Protein AF-A0A401U3P3-F1 (afdb_monomer)

InterPro domains:
  IPR019285 Protein of unknown function DUF2336 [PF10098] (1-165)

pLDDT: mean 86.49, std 8.82, range [36.66, 94.81]

Solvent-accessible surface area (backbone atoms only — not comparable to full-atom values): 9105 Å² total; per-residue (Å²): 98,82,72,39,68,44,78,64,37,54,34,77,60,40,33,52,37,55,72,71,41,56,71,70,32,30,37,45,33,49,57,28,85,44,46,38,66,40,74,67,29,47,54,47,49,44,61,56,24,58,84,28,67,68,41,38,51,31,51,67,70,45,88,82,62,54,71,68,56,52,51,51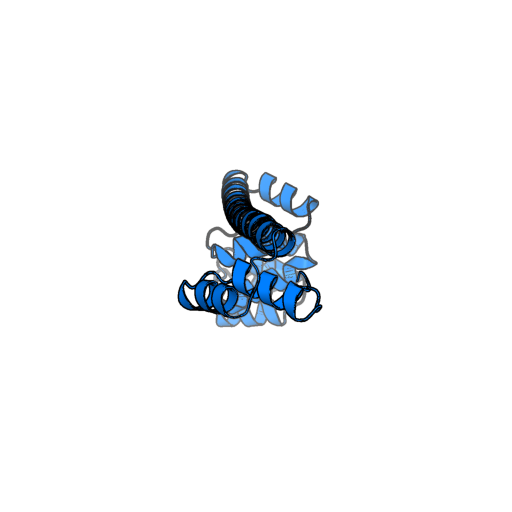,38,60,70,55,42,51,75,70,51,48,54,50,46,34,72,74,35,51,67,65,41,49,52,50,52,52,51,52,49,53,53,50,51,53,51,52,50,53,52,48,51,54,50,52,52,42,52,53,29,48,53,50,48,50,54,34,43,76,70,68,64,65,46,74,68,53,44,49,48,29,53,74,69,67,37,59,56,42,30,53,50,45,48,23,68,76,69,74,45,82,82,79,87,127

Secondary structure (DSSP, 8-state):
-TTTTSS-B-HHHHHHHHHH--HHHHHHHHT-TTB---HHHHHHHHHHHTT-HHHHHHHHT-SS--HHHHHHHHHHS-HHHHHHHHHH-HHHHHHHHHHHHHHHHHHHHHHHHHHHHHHHHHHHHHHHHHTT--SHHHHHHHHHTT-HHHHHHHHHHHHT------

Radius of gyration: 26.34 Å; Cα contacts (8 Å, |Δi|>4): 155; chains: 1; bounding box: 50×32×72 Å

Mean predicted aligned error: 11.23 Å

Sequence (166 aa):
LAISRRKLLNEDVTDVLVERGDHDVVVSTAANLGARFSEFGYSTLVSRSKTDDELALAVWSRPEIPREHLLALFAAASEAVRRQFEAADRKKAGLIQGMLKQASDQIQAKTRELSSDFASADAHVRLLNQSGGLNEHRLREFASAGRFDETAIALSLMCAVPLGAV

Nearest PDB structures (foldseek):
  8f19-assembly1_A  TM=2.771E-01  e=7.094E+00  Saccharomyces cerevisiae S288C

Foldseek 3Di:
DVVLQDLAAEAVRLLCQLVPNDPVSVLSNLLRLRYDHDPNSLVSLLVVCLVPLSSLLSNLLHPPDDPVSNLSSCVSDDPVSLVVSCVNPVPSSVVSVVVVVVVVVVVVVVVVVVVVLLVVLLVVLVVCVVVVNQDPVVLVVCVVVVVVSNNVNSCCVVVVPDDDDD

Structure (mmCIF, N/CA/C/O backbone):
data_AF-A0A401U3P3-F1
#
_entry.id   AF-A0A401U3P3-F1
#
loop_
_atom_site.group_PDB
_atom_site.id
_atom_site.type_symbol
_atom_site.label_atom_id
_atom_site.label_alt_id
_atom_site.label_comp_id
_atom_site.label_asym_id
_atom_site.label_entity_id
_atom_site.label_seq_id
_atom_site.pdbx_PDB_ins_code
_atom_site.Cartn_x
_atom_site.Cartn_y
_atom_site.Cartn_z
_atom_site.occupancy
_atom_site.B_iso_or_equiv
_atom_site.auth_seq_id
_atom_site.auth_comp_id
_atom_site.auth_asym_id
_atom_site.auth_atom_id
_atom_site.pdbx_PDB_model_num
ATOM 1 N N . LEU A 1 1 ? 15.099 -9.945 -23.053 1.00 71.81 1 LEU A N 1
ATOM 2 C CA . LEU A 1 1 ? 15.350 -8.482 -23.178 1.00 71.81 1 LEU A CA 1
ATOM 3 C C . LEU A 1 1 ? 14.881 -7.821 -24.489 1.00 71.81 1 LEU A C 1
ATOM 5 O O . LEU A 1 1 ? 14.448 -6.679 -24.440 1.00 71.81 1 LEU A O 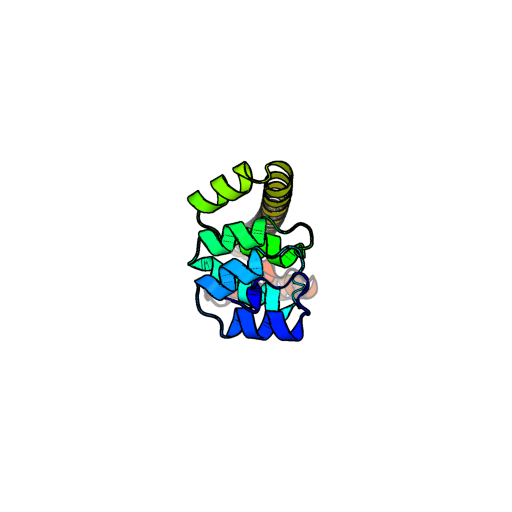1
ATOM 9 N N . ALA A 1 2 ? 14.947 -8.451 -25.673 1.00 78.12 2 ALA A N 1
ATOM 10 C CA . ALA A 1 2 ? 14.594 -7.756 -26.930 1.00 78.12 2 ALA A CA 1
ATOM 11 C C . ALA A 1 2 ? 13.124 -7.279 -27.006 1.00 78.12 2 ALA A C 1
ATOM 13 O O . ALA A 1 2 ? 12.838 -6.236 -27.588 1.00 78.12 2 ALA A O 1
ATOM 14 N N . ILE A 1 3 ? 12.196 -8.025 -26.398 1.00 74.88 3 ILE A N 1
ATOM 15 C CA . ILE A 1 3 ? 10.766 -7.684 -26.379 1.00 74.88 3 ILE A CA 1
ATOM 16 C C . ILE A 1 3 ? 10.478 -6.582 -25.346 1.00 74.88 3 ILE A C 1
ATOM 18 O O . ILE A 1 3 ? 9.798 -5.621 -25.685 1.00 74.88 3 ILE A O 1
ATOM 22 N N . SER A 1 4 ? 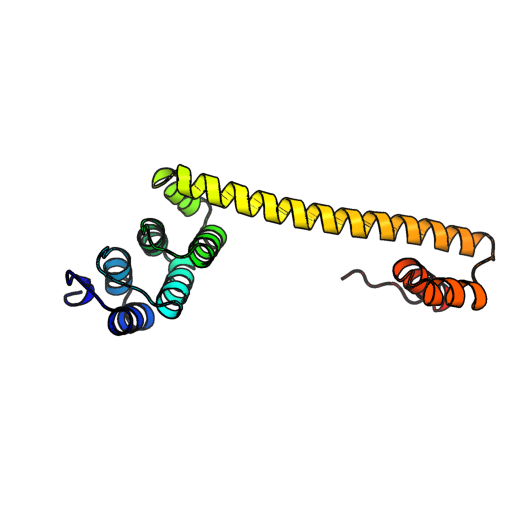11.065 -6.648 -24.143 1.00 73.81 4 SER A N 1
ATOM 23 C CA . SER A 1 4 ? 10.850 -5.667 -23.061 1.00 73.81 4 SER A CA 1
ATOM 24 C C . SER A 1 4 ? 11.293 -4.241 -23.414 1.00 73.81 4 SER A C 1
ATOM 26 O O . SER A 1 4 ? 10.804 -3.280 -22.830 1.00 73.81 4 SER A O 1
ATOM 28 N N . ARG A 1 5 ? 12.185 -4.086 -24.402 1.00 80.19 5 ARG A N 1
ATOM 29 C CA . ARG A 1 5 ? 12.708 -2.792 -24.878 1.00 80.19 5 ARG A CA 1
ATOM 30 C C . ARG A 1 5 ? 11.952 -2.200 -26.073 1.00 80.19 5 ARG A C 1
ATOM 32 O O . ARG A 1 5 ? 12.377 -1.184 -26.621 1.00 80.19 5 ARG A O 1
ATOM 39 N N . ARG A 1 6 ? 10.858 -2.822 -26.527 1.00 87.25 6 ARG A N 1
ATOM 40 C CA . ARG A 1 6 ? 10.038 -2.262 -27.615 1.00 87.25 6 ARG A CA 1
ATOM 41 C C . ARG A 1 6 ? 9.388 -0.951 -27.177 1.00 87.25 6 ARG A C 1
ATOM 43 O O . ARG A 1 6 ? 8.982 -0.813 -26.033 1.00 87.25 6 ARG A O 1
ATOM 50 N N . LYS A 1 7 ? 9.238 -0.004 -28.109 1.00 81.31 7 LYS A N 1
ATOM 51 C CA . LYS A 1 7 ? 8.709 1.346 -27.829 1.00 81.31 7 LYS A CA 1
ATOM 52 C C . LYS A 1 7 ? 7.301 1.346 -27.220 1.00 81.31 7 LYS A C 1
ATOM 54 O O . LYS A 1 7 ? 6.971 2.264 -26.484 1.00 81.31 7 LYS A O 1
ATOM 59 N N . LEU A 1 8 ? 6.477 0.361 -27.567 1.00 86.19 8 LEU A N 1
ATOM 60 C CA . LEU A 1 8 ? 5.125 0.184 -27.049 1.00 86.19 8 LEU A CA 1
ATOM 61 C C . LEU A 1 8 ? 4.921 -1.294 -26.730 1.00 86.19 8 LEU A C 1
ATOM 63 O O . LEU A 1 8 ? 5.250 -2.150 -27.559 1.00 86.19 8 LEU A O 1
ATOM 67 N N . LEU A 1 9 ? 4.380 -1.574 -25.549 1.00 87.38 9 LEU A N 1
ATOM 68 C CA . LEU A 1 9 ? 3.960 -2.910 -25.136 1.00 87.38 9 LEU A CA 1
ATOM 69 C C . LEU A 1 9 ? 2.520 -2.826 -24.634 1.00 87.38 9 LEU A C 1
ATOM 71 O O . LEU A 1 9 ? 2.195 -1.954 -23.829 1.00 87.38 9 LEU A O 1
ATOM 75 N N . ASN A 1 10 ? 1.662 -3.698 -25.155 1.00 91.00 10 ASN A N 1
ATOM 76 C CA . ASN A 1 10 ? 0.291 -3.856 -24.689 1.00 91.00 10 ASN A CA 1
ATOM 77 C C . ASN A 1 10 ? 0.242 -4.751 -23.447 1.00 91.00 10 ASN A C 1
ATOM 79 O O . ASN A 1 10 ? 1.164 -5.527 -23.194 1.00 91.00 10 ASN A O 1
ATOM 83 N N . GLU A 1 11 ? -0.881 -4.662 -22.744 1.00 91.50 11 GLU A N 1
ATOM 84 C CA . GLU A 1 11 ? -1.121 -5.321 -21.460 1.00 91.50 11 GLU A CA 1
ATOM 85 C C . GLU A 1 11 ? -0.927 -6.842 -21.537 1.00 91.50 11 GLU A C 1
ATOM 87 O O . GLU A 1 11 ? -0.200 -7.405 -20.725 1.00 91.50 11 GLU A O 1
ATOM 92 N N . ASP A 1 12 ? -1.427 -7.500 -22.589 1.00 89.38 12 ASP A N 1
ATOM 93 C CA . ASP A 1 12 ? -1.263 -8.954 -22.756 1.00 89.38 12 ASP A CA 1
ATOM 94 C C . ASP A 1 12 ? 0.213 -9.384 -22.788 1.00 89.38 12 ASP A C 1
ATOM 96 O O . ASP A 1 12 ? 0.593 -10.432 -22.266 1.00 89.38 12 ASP A O 1
ATOM 100 N N . VAL A 1 13 ? 1.069 -8.577 -23.424 1.00 89.88 13 VAL A N 1
ATOM 101 C CA . VAL A 1 13 ? 2.496 -8.886 -23.547 1.00 89.88 13 VAL A CA 1
ATOM 102 C C . VAL A 1 13 ? 3.221 -8.537 -22.258 1.00 89.88 13 VAL A C 1
ATOM 104 O O . VAL A 1 13 ? 4.081 -9.302 -21.825 1.00 89.88 13 VAL A O 1
ATOM 107 N N . THR A 1 14 ? 2.898 -7.409 -21.629 1.00 91.81 14 THR A N 1
ATOM 108 C CA . THR A 1 14 ? 3.527 -7.042 -20.359 1.00 91.81 14 THR A CA 1
ATOM 109 C C . THR A 1 14 ? 3.178 -8.013 -19.251 1.00 91.81 14 THR A C 1
ATOM 111 O O . THR A 1 14 ? 4.070 -8.343 -18.482 1.00 91.81 14 THR A O 1
ATOM 114 N N . ASP A 1 15 ? 1.943 -8.512 -19.199 1.00 92.06 15 ASP A N 1
ATOM 115 C CA . ASP A 1 15 ? 1.478 -9.431 -18.160 1.00 92.06 15 ASP A CA 1
ATOM 116 C C . ASP A 1 15 ? 2.278 -10.732 -18.193 1.00 92.06 15 ASP A C 1
ATOM 118 O O . ASP A 1 15 ? 2.806 -11.175 -17.174 1.00 92.06 15 ASP A O 1
ATOM 122 N N . VAL A 1 16 ? 2.498 -11.280 -19.390 1.00 92.31 16 VAL A N 1
ATOM 123 C CA . VAL A 1 16 ? 3.355 -12.459 -19.569 1.00 92.31 16 VAL A CA 1
ATOM 124 C C . VAL A 1 16 ? 4.811 -12.154 -19.200 1.00 92.31 16 VAL A C 1
ATOM 126 O O . VAL A 1 16 ? 5.476 -12.987 -18.578 1.00 92.31 16 VAL A O 1
ATOM 129 N N . LEU A 1 17 ? 5.325 -10.971 -19.558 1.00 91.56 17 LEU A N 1
ATOM 130 C CA . LEU A 1 17 ? 6.698 -10.574 -19.225 1.00 91.56 17 LEU A CA 1
ATOM 131 C C . LEU A 1 17 ? 6.900 -10.383 -17.716 1.00 91.56 17 LEU A C 1
ATOM 133 O O . LEU A 1 17 ? 7.958 -10.749 -17.212 1.00 91.56 17 LEU A O 1
ATOM 137 N N . VAL A 1 18 ? 5.921 -9.848 -16.985 1.00 93.19 18 VAL A N 1
ATOM 138 C CA . VAL A 1 18 ? 6.037 -9.651 -15.530 1.00 93.19 18 VAL A CA 1
ATOM 139 C C . VAL A 1 18 ? 5.726 -10.909 -14.737 1.00 93.19 18 VAL A C 1
ATOM 141 O O . VAL A 1 18 ? 6.293 -11.084 -13.663 1.00 93.19 18 VAL A O 1
ATOM 144 N N . GLU A 1 19 ? 4.883 -11.801 -15.256 1.00 92.81 19 GLU A N 1
ATOM 145 C CA . GLU A 1 19 ? 4.576 -13.083 -14.619 1.00 92.81 19 GLU A CA 1
ATOM 146 C C . GLU A 1 19 ? 5.739 -14.071 -14.783 1.00 92.81 19 GLU A C 1
ATOM 148 O O . GLU A 1 19 ? 6.186 -14.683 -13.813 1.00 92.81 19 GLU A O 1
ATOM 153 N N . ARG A 1 20 ? 6.256 -14.219 -16.009 1.00 90.56 20 ARG A N 1
ATOM 154 C CA . ARG A 1 20 ? 7.189 -15.302 -16.371 1.00 90.56 20 ARG A CA 1
ATOM 155 C C . ARG A 1 20 ? 8.602 -14.836 -16.681 1.00 90.56 20 ARG A C 1
ATOM 157 O O . ARG A 1 20 ? 9.490 -15.672 -16.833 1.00 90.56 20 ARG A O 1
ATOM 164 N N . GLY A 1 21 ? 8.815 -13.529 -16.813 1.00 89.56 21 GLY A N 1
ATOM 165 C CA . GLY A 1 21 ? 10.137 -12.974 -17.063 1.00 89.56 21 GLY A CA 1
ATOM 166 C C . GLY A 1 21 ? 11.096 -13.240 -15.909 1.00 89.56 21 GLY A C 1
ATOM 167 O O . GLY A 1 21 ? 10.698 -13.309 -14.736 1.00 89.56 21 GLY A O 1
ATOM 168 N N . ASP A 1 22 ? 12.369 -13.369 -16.273 1.00 91.81 22 ASP A N 1
ATOM 169 C CA . ASP A 1 22 ? 13.481 -13.250 -15.339 1.00 91.81 22 ASP A CA 1
ATOM 170 C C . ASP A 1 22 ? 13.584 -11.814 -14.795 1.00 91.81 22 ASP A C 1
ATOM 172 O O . ASP A 1 22 ? 12.901 -10.898 -15.261 1.00 91.81 22 ASP A O 1
ATOM 176 N N . HIS A 1 23 ? 14.418 -11.628 -13.775 1.00 91.81 23 HIS A N 1
ATOM 177 C CA . HIS A 1 23 ? 14.585 -10.341 -13.101 1.00 91.81 23 HIS A CA 1
ATOM 178 C C . HIS A 1 23 ? 14.885 -9.194 -14.089 1.00 91.81 23 HIS A C 1
ATOM 180 O O . HIS A 1 23 ? 14.144 -8.211 -14.125 1.00 91.81 23 HIS A O 1
ATOM 186 N N . ASP A 1 24 ? 15.873 -9.363 -14.975 1.00 91.81 24 ASP A N 1
ATOM 187 C CA . ASP A 1 24 ? 16.271 -8.345 -15.957 1.00 91.81 24 ASP A CA 1
ATOM 188 C C . ASP A 1 24 ? 15.134 -7.970 -16.918 1.00 91.81 24 ASP A C 1
ATOM 190 O O . ASP A 1 24 ? 14.964 -6.804 -17.293 1.00 91.81 24 ASP A O 1
ATOM 194 N N . VAL A 1 25 ? 14.340 -8.952 -17.355 1.00 93.31 25 VAL A N 1
ATOM 195 C CA . VAL A 1 25 ? 13.174 -8.720 -18.211 1.00 93.31 25 VAL A CA 1
ATOM 196 C C . VAL A 1 25 ? 12.102 -7.945 -17.462 1.00 93.31 25 VAL A C 1
ATOM 198 O O . VAL A 1 25 ? 11.532 -7.016 -18.037 1.00 93.31 25 VAL A O 1
ATOM 201 N N . VAL A 1 26 ? 11.831 -8.289 -16.206 1.00 93.81 26 VAL A N 1
ATOM 202 C CA . VAL A 1 26 ? 10.781 -7.649 -15.404 1.00 93.81 26 VAL A CA 1
ATOM 203 C C . VAL A 1 26 ? 11.154 -6.198 -15.112 1.00 93.81 26 VAL A C 1
ATOM 205 O O . VAL A 1 26 ? 10.362 -5.305 -15.414 1.00 93.81 26 VAL A O 1
ATOM 208 N N . VAL A 1 27 ? 12.381 -5.943 -14.647 1.00 94.00 27 VAL A N 1
ATOM 209 C CA . VAL A 1 27 ? 12.903 -4.586 -14.413 1.00 94.00 27 VAL A CA 1
ATOM 210 C C . VAL A 1 27 ? 12.902 -3.776 -15.710 1.00 94.00 27 VAL A C 1
ATOM 212 O O . VAL A 1 27 ? 12.373 -2.664 -15.753 1.00 94.00 27 VAL A O 1
ATOM 215 N N . SER A 1 28 ? 13.400 -4.350 -16.813 1.00 93.00 28 SER A N 1
ATOM 216 C CA . SER A 1 28 ? 13.392 -3.682 -18.120 1.00 93.00 28 SER A CA 1
ATOM 217 C C . SER A 1 28 ? 11.981 -3.368 -18.618 1.00 93.00 28 SER A C 1
ATOM 219 O O . SER A 1 28 ? 11.812 -2.377 -19.328 1.00 93.00 28 SER A O 1
ATOM 221 N N . THR A 1 29 ? 10.992 -4.210 -18.313 1.00 92.81 29 THR A N 1
ATOM 222 C CA . THR A 1 29 ? 9.594 -3.993 -18.713 1.00 92.81 29 THR A CA 1
ATOM 223 C C . THR A 1 29 ? 8.959 -2.915 -17.836 1.00 92.81 29 THR A C 1
ATOM 225 O O . THR A 1 29 ? 8.319 -2.008 -18.363 1.00 92.81 29 THR A O 1
ATOM 228 N N . ALA A 1 30 ? 9.197 -2.941 -16.521 1.00 92.56 30 ALA A N 1
ATOM 229 C CA . ALA A 1 30 ? 8.715 -1.928 -15.581 1.00 92.56 30 ALA A CA 1
ATOM 230 C C . ALA A 1 30 ? 9.281 -0.530 -15.885 1.00 92.56 30 ALA A C 1
ATOM 232 O O . ALA A 1 30 ? 8.536 0.451 -15.868 1.00 92.56 30 ALA A O 1
ATOM 233 N N . ALA A 1 31 ? 10.564 -0.440 -16.245 1.00 91.62 31 ALA A N 1
ATOM 234 C CA . ALA A 1 31 ? 11.226 0.811 -16.621 1.00 91.62 31 ALA A CA 1
ATOM 235 C C . ALA A 1 31 ? 10.806 1.347 -18.007 1.00 91.62 31 ALA A C 1
ATOM 237 O O . ALA A 1 31 ? 11.122 2.483 -18.365 1.00 91.62 31 ALA A O 1
ATOM 238 N N . ASN A 1 32 ? 10.098 0.551 -18.814 1.00 91.62 32 ASN A N 1
ATOM 239 C CA . ASN A 1 32 ? 9.663 0.966 -20.141 1.00 91.62 32 ASN A CA 1
ATOM 240 C C . ASN A 1 32 ? 8.410 1.850 -20.058 1.00 91.62 32 ASN A C 1
ATOM 242 O O . ASN A 1 32 ? 7.297 1.351 -19.910 1.00 91.62 32 ASN A O 1
ATOM 246 N N . LEU A 1 33 ? 8.571 3.164 -20.221 1.00 87.38 33 LEU A N 1
ATOM 247 C CA . LEU A 1 33 ? 7.468 4.139 -20.177 1.00 87.38 33 LEU A CA 1
ATOM 248 C C . LEU A 1 33 ? 6.361 3.892 -21.220 1.00 87.38 33 LEU A C 1
ATOM 250 O O . LEU A 1 33 ? 5.241 4.357 -21.046 1.00 87.38 33 LEU A O 1
ATOM 254 N N . GLY A 1 34 ? 6.657 3.174 -22.308 1.00 87.69 34 GLY A N 1
ATOM 255 C CA . GLY A 1 34 ? 5.675 2.804 -23.330 1.00 87.69 34 GLY A CA 1
ATOM 256 C C . GLY A 1 34 ? 4.957 1.478 -23.068 1.00 87.69 34 GLY A C 1
ATOM 257 O O . GLY A 1 34 ? 4.085 1.096 -23.852 1.00 87.69 34 GLY A O 1
ATOM 258 N N . ALA A 1 35 ? 5.322 0.760 -22.004 1.00 92.25 35 ALA A N 1
ATOM 259 C CA . ALA A 1 35 ? 4.620 -0.438 -21.568 1.00 92.25 35 ALA A CA 1
ATOM 260 C C . ALA A 1 35 ? 3.322 -0.064 -20.854 1.00 92.25 35 ALA A C 1
ATOM 262 O O . ALA A 1 35 ? 3.320 0.842 -20.028 1.00 92.25 35 ALA A O 1
ATOM 263 N N . ARG A 1 36 ? 2.223 -0.746 -21.162 1.00 92.00 36 ARG A N 1
ATOM 264 C CA . ARG A 1 36 ? 0.961 -0.632 -20.425 1.00 92.00 36 ARG A CA 1
ATOM 265 C C . ARG A 1 36 ? 0.749 -1.901 -19.640 1.00 92.00 36 ARG A C 1
ATOM 267 O O . ARG A 1 36 ? 0.893 -2.955 -20.232 1.00 92.00 36 ARG A O 1
ATOM 274 N N . PHE A 1 37 ? 0.396 -1.786 -18.369 1.00 93.12 37 PHE A N 1
ATOM 275 C CA . PHE A 1 37 ? 0.123 -2.935 -17.516 1.00 93.12 37 PHE A CA 1
ATOM 276 C C . PHE A 1 37 ? -1.361 -3.010 -17.218 1.00 93.12 37 PHE A C 1
ATOM 278 O O . PHE A 1 37 ? -1.992 -1.979 -16.971 1.00 93.12 37 PHE A O 1
ATOM 285 N N . SER A 1 38 ? -1.888 -4.229 -17.210 1.00 93.69 38 SER A N 1
ATOM 286 C CA . SER A 1 38 ? -3.210 -4.468 -16.660 1.00 93.69 38 SER A CA 1
ATOM 287 C C . SER A 1 38 ? -3.170 -4.354 -15.134 1.00 93.69 38 SER A C 1
ATOM 289 O O . SER A 1 38 ? -2.111 -4.256 -14.502 1.00 93.69 38 SER A O 1
ATOM 291 N N . GLU A 1 39 ? -4.345 -4.446 -14.524 1.00 92.62 39 GLU A N 1
ATOM 292 C CA . GLU A 1 39 ? -4.485 -4.570 -13.075 1.00 92.62 39 GLU A CA 1
ATOM 293 C C . GLU A 1 39 ? -3.714 -5.781 -12.515 1.00 92.62 39 GLU A C 1
ATOM 295 O O . GLU A 1 39 ? -3.024 -5.690 -11.495 1.00 92.62 39 GLU A O 1
ATOM 300 N N . PHE A 1 40 ? -3.749 -6.907 -13.233 1.00 93.19 40 PHE A N 1
ATOM 301 C CA . PHE A 1 40 ? -2.972 -8.096 -12.892 1.00 93.19 40 PHE A CA 1
ATOM 302 C C . PHE A 1 40 ? -1.463 -7.842 -13.017 1.00 93.19 40 PHE A C 1
ATOM 304 O O . PHE A 1 40 ? -0.691 -8.236 -12.135 1.00 93.19 40 PHE A O 1
ATOM 311 N N . GLY A 1 41 ? -1.041 -7.141 -14.072 1.00 94.00 41 GLY A N 1
ATOM 312 C CA . GLY A 1 41 ? 0.351 -6.761 -14.287 1.00 94.00 41 GLY A CA 1
ATOM 313 C C . GLY A 1 41 ? 0.906 -5.901 -13.149 1.00 94.00 41 GLY A C 1
ATOM 314 O O . GLY A 1 41 ? 1.977 -6.203 -12.618 1.00 94.00 41 GLY A O 1
ATOM 315 N N . TYR A 1 42 ? 0.163 -4.880 -12.705 1.00 94.81 42 TYR A N 1
ATOM 316 C CA . TYR A 1 42 ? 0.567 -4.053 -11.563 1.00 94.81 42 TYR A CA 1
ATOM 317 C C . TYR A 1 42 ? 0.598 -4.830 -10.248 1.00 94.81 42 TYR A C 1
ATOM 319 O O . TYR A 1 42 ? 1.580 -4.725 -9.512 1.00 94.81 42 TYR A O 1
ATOM 327 N N . SER A 1 43 ? -0.416 -5.652 -9.969 1.00 93.75 43 SER A N 1
ATOM 328 C CA . SER A 1 43 ? -0.438 -6.491 -8.764 1.00 93.75 43 SER A CA 1
ATOM 329 C C . SER A 1 43 ? 0.779 -7.425 -8.702 1.00 93.75 43 SER A C 1
ATOM 331 O O . SER A 1 43 ? 1.461 -7.529 -7.676 1.00 93.75 43 SER A O 1
ATOM 333 N N . THR A 1 44 ? 1.124 -8.034 -9.840 1.00 94.19 44 THR A N 1
ATOM 334 C CA . THR A 1 44 ? 2.294 -8.909 -9.977 1.00 94.19 44 THR A CA 1
ATOM 335 C C . THR A 1 44 ? 3.597 -8.141 -9.764 1.00 94.19 44 THR A C 1
ATOM 337 O O . THR A 1 44 ? 4.457 -8.595 -9.005 1.00 94.19 44 THR A O 1
ATOM 340 N N . LEU A 1 45 ? 3.735 -6.958 -10.372 1.00 94.38 45 LEU A N 1
ATOM 341 C CA . LEU A 1 45 ? 4.892 -6.081 -10.183 1.00 94.38 45 LEU A CA 1
ATOM 342 C C . LEU A 1 45 ? 5.083 -5.713 -8.710 1.00 94.38 45 LEU A C 1
ATOM 344 O O . LEU A 1 45 ? 6.160 -5.944 -8.169 1.00 94.38 45 LEU A O 1
ATOM 348 N N . VAL A 1 46 ? 4.032 -5.231 -8.040 1.00 93.69 46 VAL A N 1
ATOM 349 C CA . VAL A 1 46 ? 4.076 -4.880 -6.611 1.00 93.69 46 VAL A CA 1
ATOM 350 C C . VAL A 1 46 ? 4.461 -6.087 -5.760 1.00 93.69 46 VAL A C 1
ATOM 352 O O . VAL A 1 46 ? 5.252 -5.957 -4.827 1.00 93.69 46 VAL A O 1
ATOM 355 N N . SER A 1 47 ? 3.935 -7.274 -6.075 1.00 93.06 47 SER A N 1
ATOM 356 C CA . SER A 1 47 ? 4.284 -8.495 -5.350 1.00 93.06 47 SER A CA 1
ATOM 357 C C . SER A 1 47 ? 5.759 -8.870 -5.510 1.00 93.06 47 SER A C 1
ATOM 359 O O . SER A 1 47 ? 6.390 -9.250 -4.524 1.00 93.06 47 SER A O 1
ATOM 361 N N . ARG A 1 48 ? 6.324 -8.751 -6.719 1.00 92.50 48 ARG A N 1
ATOM 362 C CA . ARG A 1 48 ? 7.744 -9.050 -6.979 1.00 92.50 48 ARG A CA 1
ATOM 363 C C . ARG A 1 48 ? 8.675 -7.985 -6.389 1.00 92.50 48 ARG A C 1
ATOM 365 O O . ARG A 1 48 ? 9.717 -8.338 -5.850 1.00 92.50 48 ARG A O 1
ATOM 372 N N . SER A 1 49 ? 8.264 -6.716 -6.383 1.00 93.56 49 SER A N 1
ATOM 373 C CA . SER A 1 49 ? 9.012 -5.603 -5.777 1.00 93.56 49 SER A CA 1
ATOM 374 C C . SER A 1 49 ? 9.241 -5.740 -4.269 1.00 93.56 49 SER A C 1
ATOM 376 O O . SER A 1 49 ? 10.091 -5.047 -3.722 1.00 93.56 49 SER A O 1
ATOM 378 N N . LYS A 1 50 ? 8.513 -6.620 -3.565 1.00 89.69 50 LYS A N 1
ATOM 379 C CA . LYS A 1 50 ? 8.667 -6.808 -2.109 1.00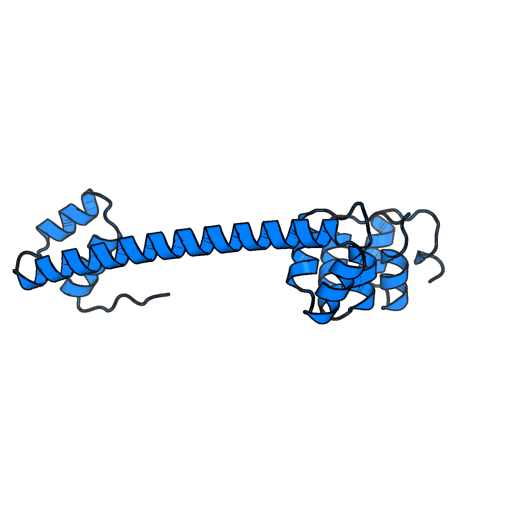 89.69 50 LYS A CA 1
ATOM 380 C C . LYS A 1 50 ? 10.071 -7.247 -1.693 1.00 89.69 50 LYS A C 1
ATOM 382 O O . LYS A 1 50 ? 10.483 -6.974 -0.572 1.00 89.69 50 LYS A O 1
ATOM 387 N N . THR A 1 51 ? 10.768 -7.963 -2.568 1.00 87.56 51 THR A N 1
ATOM 388 C CA . THR A 1 51 ? 12.121 -8.486 -2.327 1.00 87.56 51 THR A CA 1
ATOM 389 C C . THR A 1 51 ? 13.140 -7.922 -3.313 1.00 87.56 51 THR A C 1
ATOM 391 O O . THR A 1 51 ? 14.241 -8.453 -3.416 1.00 87.56 51 THR A O 1
ATOM 394 N N . ASP A 1 52 ? 12.755 -6.904 -4.083 1.00 91.38 52 ASP A N 1
ATOM 395 C CA . ASP A 1 52 ? 13.506 -6.405 -5.230 1.00 91.38 52 ASP A CA 1
ATOM 396 C C . ASP A 1 52 ? 13.421 -4.877 -5.285 1.00 91.38 52 ASP A C 1
ATOM 398 O O . ASP A 1 52 ? 12.472 -4.291 -5.819 1.00 91.38 52 ASP A O 1
ATOM 402 N N . ASP A 1 53 ? 14.428 -4.244 -4.686 1.00 91.12 53 ASP A N 1
ATOM 403 C CA . ASP A 1 53 ? 14.524 -2.794 -4.538 1.00 91.12 53 ASP A CA 1
ATOM 404 C C . ASP A 1 53 ? 14.638 -2.086 -5.900 1.00 91.12 53 ASP A C 1
ATOM 406 O O . ASP A 1 53 ? 14.051 -1.020 -6.102 1.00 91.12 53 ASP A O 1
ATOM 410 N N . GLU A 1 54 ? 15.347 -2.686 -6.863 1.00 91.50 54 GLU A N 1
ATOM 411 C CA . GLU A 1 54 ? 15.508 -2.123 -8.208 1.00 91.50 54 GLU A CA 1
ATOM 412 C C . GLU A 1 54 ? 14.174 -2.116 -8.955 1.00 91.50 54 GLU A C 1
ATOM 414 O O . GLU A 1 54 ? 13.759 -1.091 -9.511 1.00 91.50 54 GLU A O 1
ATOM 419 N N . LEU A 1 55 ? 13.448 -3.234 -8.899 1.00 93.62 55 LEU A N 1
ATOM 420 C CA . LEU A 1 55 ? 12.116 -3.315 -9.476 1.00 93.62 55 LEU A CA 1
ATOM 421 C C . LEU A 1 55 ? 11.154 -2.336 -8.797 1.00 93.62 55 LEU A C 1
ATOM 423 O O . LEU A 1 55 ? 10.371 -1.670 -9.474 1.00 93.62 55 LEU A O 1
ATOM 427 N N . ALA A 1 56 ? 11.216 -2.218 -7.470 1.00 93.62 56 ALA A N 1
ATOM 428 C CA . ALA A 1 56 ? 10.385 -1.288 -6.714 1.00 93.62 56 ALA A CA 1
ATOM 429 C C . ALA A 1 56 ? 10.578 0.164 -7.186 1.00 93.62 56 ALA A C 1
ATOM 431 O O . ALA A 1 56 ? 9.599 0.885 -7.392 1.00 93.62 56 ALA A O 1
ATOM 432 N N . LEU A 1 57 ? 11.823 0.585 -7.432 1.00 91.69 57 LEU A N 1
ATOM 433 C CA . LEU A 1 57 ? 12.137 1.916 -7.962 1.00 91.69 57 LEU A CA 1
ATOM 434 C C . LEU A 1 57 ? 11.643 2.122 -9.394 1.00 91.69 57 LEU A C 1
ATOM 436 O O . LEU A 1 57 ? 11.111 3.193 -9.716 1.00 91.69 57 LEU A O 1
ATOM 440 N N . ALA A 1 58 ? 11.789 1.107 -10.247 1.00 92.38 58 ALA A N 1
ATOM 441 C CA . ALA A 1 58 ? 11.306 1.159 -11.623 1.00 92.38 58 ALA A CA 1
ATOM 442 C C . ALA A 1 58 ? 9.781 1.343 -11.670 1.00 92.38 58 ALA A C 1
ATOM 444 O O . ALA A 1 58 ? 9.280 2.188 -12.413 1.00 92.38 58 ALA A O 1
ATOM 445 N N . VAL A 1 59 ? 9.046 0.611 -10.826 1.00 93.06 59 VAL A N 1
ATOM 446 C CA . VAL A 1 59 ? 7.583 0.709 -10.712 1.00 93.06 59 VAL A CA 1
ATOM 447 C C . VAL A 1 59 ? 7.161 2.052 -10.101 1.00 93.06 59 VAL A C 1
ATOM 449 O O . VAL A 1 59 ? 6.257 2.706 -10.621 1.00 93.06 59 VAL A O 1
ATOM 452 N N . TRP A 1 60 ? 7.842 2.517 -9.047 1.00 92.00 60 TRP A N 1
ATOM 453 C CA . TRP A 1 60 ? 7.557 3.797 -8.381 1.00 92.00 60 TRP A CA 1
ATOM 454 C C . TRP A 1 60 ? 7.665 5.010 -9.314 1.00 92.00 60 TRP A C 1
ATOM 456 O O . TRP A 1 60 ? 6.870 5.957 -9.235 1.00 92.00 60 TRP A O 1
ATOM 466 N N . SER A 1 61 ? 8.640 4.969 -10.222 1.00 89.69 61 SER A N 1
ATOM 467 C CA . SER A 1 61 ? 8.937 6.051 -11.164 1.00 89.69 61 SER A CA 1
ATOM 468 C C . SER A 1 61 ? 7.859 6.234 -12.237 1.00 89.69 61 SER A C 1
ATOM 470 O O . SER A 1 61 ? 7.864 7.240 -12.947 1.00 89.69 61 SER A O 1
ATOM 472 N N . ARG A 1 62 ? 6.902 5.305 -12.351 1.00 90.00 62 ARG A N 1
ATOM 473 C CA . ARG A 1 62 ? 5.832 5.387 -13.347 1.00 90.00 62 ARG A CA 1
ATOM 474 C C . ARG A 1 62 ? 4.789 6.453 -12.977 1.00 90.00 62 ARG A C 1
ATOM 476 O O . ARG A 1 62 ? 4.349 6.509 -11.822 1.00 90.00 62 ARG A O 1
ATOM 483 N N . PRO A 1 63 ? 4.384 7.328 -13.915 1.00 82.94 63 PRO A N 1
ATOM 484 C CA . PRO A 1 63 ? 3.384 8.357 -13.640 1.00 82.94 63 PRO A CA 1
ATOM 485 C C . PRO A 1 63 ? 1.946 7.818 -13.634 1.00 82.94 63 PRO A C 1
ATOM 487 O O . PRO A 1 63 ? 1.123 8.326 -12.881 1.00 82.94 63 PRO A O 1
ATOM 490 N N . GLU A 1 64 ? 1.646 6.787 -14.424 1.00 85.44 64 GLU A N 1
ATOM 491 C CA . GLU A 1 64 ? 0.293 6.231 -14.591 1.00 85.44 64 GLU A CA 1
ATOM 492 C C . GLU A 1 64 ? -0.059 5.063 -13.654 1.00 85.44 64 GLU A C 1
ATOM 494 O O . GLU A 1 64 ? -1.106 4.444 -13.817 1.00 85.44 64 GLU A O 1
ATOM 499 N N . ILE A 1 65 ? 0.784 4.763 -12.661 1.00 89.00 65 ILE A N 1
ATOM 500 C CA . ILE A 1 65 ? 0.492 3.717 -11.674 1.00 89.00 65 ILE A CA 1
ATOM 501 C C . ILE A 1 65 ? -0.775 4.054 -10.862 1.00 89.00 65 ILE A C 1
ATOM 503 O O . ILE A 1 65 ? -0.858 5.142 -10.277 1.00 89.00 65 ILE A O 1
ATOM 507 N N . PRO A 1 66 ? -1.756 3.134 -10.773 1.00 90.25 66 PRO A N 1
ATOM 508 C CA . PRO A 1 66 ? -2.945 3.346 -9.958 1.00 90.25 66 PRO A CA 1
ATOM 509 C C . PRO A 1 66 ? -2.609 3.556 -8.478 1.00 90.25 66 PRO A C 1
ATOM 511 O O . PRO A 1 66 ? -1.663 2.984 -7.930 1.00 90.25 66 PRO A O 1
ATOM 514 N N . ARG A 1 67 ? -3.421 4.383 -7.807 1.00 87.50 67 ARG A N 1
ATOM 515 C CA . ARG A 1 67 ? -3.192 4.798 -6.414 1.00 87.50 67 ARG A CA 1
ATOM 516 C C . ARG A 1 67 ? -3.064 3.611 -5.458 1.00 87.50 67 ARG A C 1
ATOM 518 O O . ARG A 1 67 ? -2.236 3.662 -4.556 1.00 87.50 67 ARG A O 1
ATOM 525 N N . GLU A 1 68 ? -3.879 2.577 -5.627 1.00 88.94 68 GLU A N 1
ATOM 526 C CA . GLU A 1 68 ? -3.875 1.406 -4.743 1.00 88.94 68 GLU A CA 1
ATOM 527 C C . GLU A 1 68 ? -2.557 0.625 -4.808 1.00 88.94 68 GLU A C 1
ATOM 529 O O . GLU A 1 68 ? -1.969 0.339 -3.766 1.00 88.94 68 GLU A O 1
ATOM 534 N N . HIS A 1 69 ? -2.025 0.401 -6.013 1.00 91.50 69 HIS A N 1
ATOM 535 C CA . HIS A 1 69 ? -0.729 -0.253 -6.221 1.00 91.50 69 HIS A CA 1
ATOM 536 C C . HIS A 1 69 ? 0.420 0.589 -5.698 1.00 91.50 69 HIS A C 1
ATOM 538 O O . HIS A 1 69 ? 1.358 0.062 -5.108 1.00 91.50 69 HIS A O 1
ATOM 544 N N . LEU A 1 70 ? 0.328 1.909 -5.852 1.00 90.38 70 LEU A N 1
ATOM 545 C CA . LEU A 1 70 ? 1.321 2.831 -5.321 1.00 90.38 70 LEU A CA 1
ATOM 546 C C . LEU A 1 70 ? 1.368 2.796 -3.781 1.00 90.38 70 LEU A C 1
ATOM 548 O O . LEU A 1 70 ? 2.451 2.769 -3.193 1.00 90.38 70 LEU A O 1
ATOM 552 N N . LEU A 1 71 ? 0.202 2.755 -3.124 1.00 89.56 71 LEU A N 1
ATOM 553 C CA . LEU A 1 71 ? 0.100 2.592 -1.671 1.00 89.56 71 LEU A CA 1
ATOM 554 C C . LEU A 1 71 ? 0.633 1.228 -1.223 1.00 89.56 71 LEU A C 1
ATOM 556 O O . LEU A 1 71 ? 1.400 1.166 -0.263 1.00 89.56 71 LEU A O 1
ATOM 560 N N . ALA A 1 72 ? 0.264 0.152 -1.921 1.00 90.06 72 ALA A N 1
ATOM 561 C CA . ALA A 1 72 ? 0.724 -1.200 -1.617 1.00 90.06 72 ALA A CA 1
ATOM 562 C C . ALA A 1 72 ? 2.248 -1.338 -1.771 1.00 90.06 72 ALA A C 1
ATOM 564 O O . ALA A 1 72 ? 2.905 -1.902 -0.895 1.00 90.06 72 ALA A O 1
ATOM 565 N N . LEU A 1 73 ? 2.820 -0.760 -2.832 1.00 91.81 73 LEU A N 1
ATOM 566 C CA . LEU A 1 73 ? 4.261 -0.715 -3.065 1.00 91.81 73 LEU A CA 1
ATOM 567 C C . LEU A 1 73 ? 4.983 0.041 -1.945 1.00 91.81 73 LEU A C 1
ATOM 569 O O . LEU A 1 73 ? 5.944 -0.467 -1.375 1.00 91.81 73 LEU A O 1
ATOM 573 N N . PHE A 1 74 ? 4.498 1.233 -1.583 1.00 89.69 74 PHE A N 1
ATOM 574 C CA . PHE A 1 74 ? 5.090 2.028 -0.505 1.00 89.69 74 PHE A CA 1
ATOM 575 C C . PHE A 1 74 ? 4.988 1.323 0.856 1.00 89.69 74 PHE A C 1
ATOM 577 O O . PHE A 1 74 ? 5.942 1.324 1.638 1.00 89.69 74 PHE A O 1
ATOM 584 N N . ALA A 1 75 ? 3.845 0.696 1.143 1.00 86.75 75 ALA A N 1
ATOM 585 C CA . ALA A 1 75 ? 3.621 -0.045 2.379 1.00 86.75 75 ALA A CA 1
ATOM 586 C C . ALA A 1 75 ? 4.548 -1.263 2.493 1.00 86.75 75 ALA A C 1
ATOM 588 O O . ALA A 1 75 ? 5.081 -1.508 3.573 1.00 86.75 75 ALA A O 1
ATOM 589 N N . ALA A 1 76 ? 4.787 -1.981 1.393 1.00 86.38 76 ALA A N 1
ATOM 590 C CA . ALA A 1 76 ? 5.660 -3.151 1.377 1.00 86.38 76 ALA A CA 1
ATOM 591 C C . ALA A 1 76 ? 7.162 -2.815 1.316 1.00 86.38 76 ALA A C 1
ATOM 593 O O . ALA A 1 76 ? 7.982 -3.655 1.679 1.00 86.38 76 ALA A O 1
ATOM 594 N N . ALA A 1 77 ? 7.525 -1.610 0.873 1.00 88.25 77 ALA A N 1
ATOM 595 C CA . ALA A 1 77 ? 8.914 -1.187 0.746 1.00 88.25 77 ALA A CA 1
ATOM 596 C C . ALA A 1 77 ? 9.638 -1.092 2.101 1.00 88.25 77 ALA A C 1
ATOM 598 O O . ALA A 1 77 ? 9.081 -0.620 3.100 1.00 88.25 77 ALA A O 1
ATOM 599 N N . SER A 1 78 ? 10.917 -1.479 2.098 1.00 87.62 78 SER A N 1
ATOM 600 C CA . SER A 1 78 ? 11.831 -1.279 3.225 1.00 87.62 78 SER A CA 1
ATOM 601 C 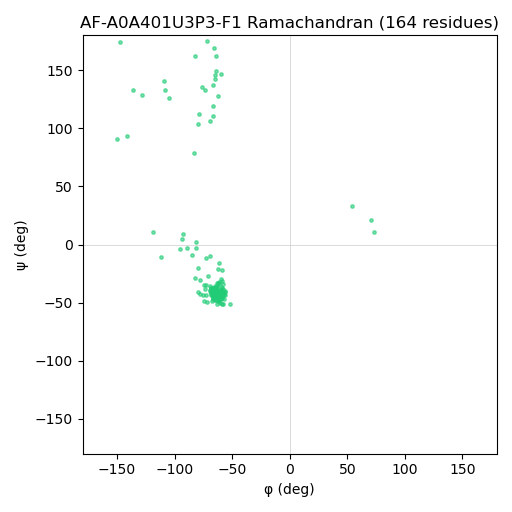C . SER A 1 78 ? 12.061 0.213 3.494 1.00 87.62 78 SER A C 1
ATOM 603 O O . SER A 1 78 ? 11.826 1.066 2.635 1.00 87.62 78 SER A O 1
ATOM 605 N N . GLU A 1 79 ? 12.557 0.563 4.683 1.00 87.44 79 GLU A N 1
ATOM 606 C CA . GLU A 1 79 ? 12.853 1.967 5.006 1.00 87.44 79 GLU A CA 1
ATOM 607 C C . GLU A 1 79 ? 13.887 2.576 4.041 1.00 87.44 79 GLU A C 1
ATOM 609 O O . GLU A 1 79 ? 13.751 3.730 3.635 1.00 87.44 79 GLU A O 1
ATOM 614 N N . ALA A 1 80 ? 14.881 1.789 3.617 1.00 88.25 80 ALA A N 1
ATOM 615 C CA . ALA A 1 80 ? 15.881 2.218 2.645 1.00 88.25 80 ALA A CA 1
ATOM 616 C C . ALA A 1 80 ? 15.242 2.572 1.291 1.00 88.25 80 ALA A C 1
ATOM 618 O O . ALA A 1 80 ? 15.496 3.652 0.755 1.00 88.25 80 ALA A O 1
ATOM 619 N N . VAL A 1 81 ? 14.349 1.715 0.787 1.00 88.88 81 VAL A N 1
ATOM 620 C CA . VAL A 1 81 ? 13.625 1.948 -0.472 1.00 88.88 81 VAL A CA 1
ATOM 621 C C . VAL A 1 81 ? 12.659 3.124 -0.350 1.00 88.88 81 VAL A C 1
ATOM 623 O O . VAL A 1 81 ? 12.582 3.948 -1.255 1.00 88.88 81 VAL A O 1
ATOM 626 N N . ARG A 1 82 ? 11.974 3.291 0.789 1.00 89.81 82 ARG A N 1
ATOM 627 C CA . ARG A 1 82 ? 11.110 4.464 1.022 1.00 89.81 82 ARG A CA 1
ATOM 628 C C . ARG A 1 82 ? 11.889 5.778 0.954 1.00 89.81 82 ARG A C 1
ATOM 630 O O . ARG A 1 82 ? 11.405 6.734 0.354 1.00 89.81 82 ARG A O 1
ATOM 637 N N . ARG A 1 83 ? 13.117 5.823 1.484 1.00 89.69 83 ARG A N 1
ATOM 638 C CA . ARG A 1 83 ? 13.996 6.999 1.337 1.00 89.69 83 ARG A CA 1
ATOM 639 C C . ARG A 1 83 ? 14.377 7.248 -0.122 1.00 89.69 83 ARG A C 1
ATOM 641 O O . ARG A 1 83 ? 14.457 8.399 -0.543 1.00 89.69 83 ARG A O 1
ATOM 648 N N . GLN A 1 84 ? 14.584 6.193 -0.908 1.00 89.31 84 GLN A N 1
ATOM 649 C CA . GLN A 1 84 ? 14.840 6.326 -2.343 1.00 89.31 84 GLN A CA 1
ATOM 650 C C . GLN A 1 84 ? 13.594 6.800 -3.109 1.00 89.31 84 GLN A C 1
ATOM 652 O O . GLN A 1 84 ? 13.711 7.664 -3.974 1.00 89.31 84 GLN A O 1
ATOM 657 N N . PHE A 1 85 ? 12.398 6.322 -2.753 1.00 91.12 85 PHE A N 1
ATOM 658 C CA . PHE A 1 85 ? 11.126 6.816 -3.292 1.00 91.12 85 PHE A CA 1
ATOM 659 C C . PHE A 1 85 ? 10.938 8.311 -3.030 1.00 91.12 85 PHE A C 1
ATOM 661 O O . PHE A 1 85 ? 10.577 9.060 -3.939 1.00 91.12 85 PHE A O 1
ATOM 668 N N . GLU A 1 86 ? 11.229 8.756 -1.807 1.00 88.69 86 GLU A N 1
ATOM 669 C CA . GLU A 1 86 ? 11.201 10.169 -1.419 1.00 88.69 86 GLU A CA 1
ATOM 670 C C . GLU A 1 86 ? 12.228 11.014 -2.176 1.00 88.69 86 GLU A C 1
ATOM 672 O O . GLU A 1 86 ? 11.927 12.146 -2.557 1.00 88.69 86 GLU A O 1
ATOM 677 N N . ALA A 1 87 ? 13.429 10.475 -2.402 1.00 88.25 87 ALA A N 1
ATOM 678 C CA . ALA A 1 87 ? 14.466 11.145 -3.178 1.00 88.25 87 ALA A CA 1
ATOM 679 C C . ALA A 1 87 ? 14.089 11.262 -4.665 1.00 88.25 87 ALA A C 1
ATOM 681 O O . ALA A 1 87 ? 14.365 12.291 -5.279 1.00 88.25 87 ALA A O 1
ATOM 682 N N . ALA A 1 88 ? 13.439 10.238 -5.227 1.00 86.38 88 ALA A N 1
ATOM 683 C CA . ALA A 1 88 ? 12.994 10.216 -6.618 1.00 86.38 88 ALA A CA 1
ATOM 684 C C . ALA A 1 88 ? 11.795 11.146 -6.867 1.00 86.38 88 ALA A C 1
ATOM 686 O O . ALA A 1 88 ? 11.772 11.872 -7.858 1.00 86.38 88 ALA A O 1
ATOM 687 N N . ASP A 1 89 ? 10.805 11.150 -5.967 1.00 85.62 89 ASP A N 1
ATOM 688 C CA . ASP A 1 89 ? 9.638 12.029 -6.061 1.00 85.62 89 ASP A CA 1
ATOM 689 C C . ASP A 1 89 ? 9.089 12.390 -4.673 1.00 85.62 89 ASP A C 1
ATOM 691 O O . ASP A 1 89 ? 8.195 11.744 -4.112 1.00 85.62 89 ASP A O 1
ATOM 695 N N . ARG A 1 90 ? 9.605 13.500 -4.135 1.00 84.75 90 ARG A N 1
ATOM 696 C CA . ARG A 1 90 ? 9.230 14.006 -2.809 1.00 84.75 90 ARG A CA 1
ATOM 697 C C . ARG A 1 90 ? 7.749 14.364 -2.701 1.00 84.75 90 ARG A C 1
ATOM 699 O O . ARG A 1 90 ? 7.169 14.236 -1.623 1.00 84.75 90 ARG A O 1
ATOM 706 N N . LYS A 1 91 ? 7.127 14.826 -3.793 1.00 84.56 91 LYS A N 1
ATOM 707 C CA . LYS A 1 91 ? 5.706 15.207 -3.793 1.00 84.56 91 LYS A CA 1
ATOM 708 C C . LYS A 1 91 ? 4.832 13.962 -3.708 1.00 84.56 91 LYS A C 1
ATOM 710 O O . LYS A 1 91 ? 3.961 13.895 -2.842 1.00 84.56 91 LYS A O 1
ATOM 715 N N . LYS A 1 92 ? 5.096 12.968 -4.560 1.00 85.25 92 LYS A N 1
ATOM 716 C CA . LYS A 1 92 ? 4.381 11.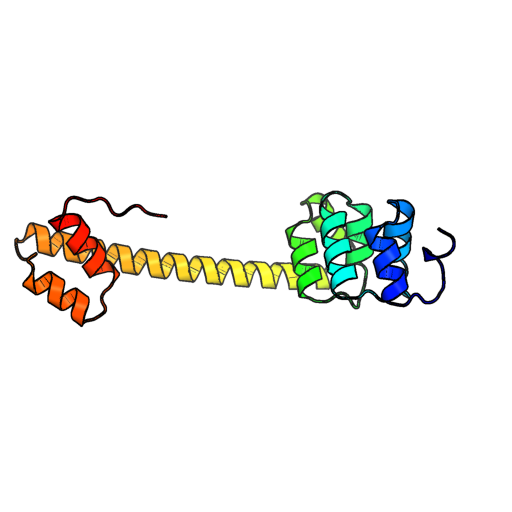685 -4.572 1.00 85.25 92 LYS A CA 1
ATOM 717 C C . LYS A 1 92 ? 4.535 10.949 -3.238 1.00 85.25 92 LYS A C 1
ATOM 719 O O . LYS A 1 92 ? 3.533 10.526 -2.665 1.00 85.25 92 LYS A O 1
ATOM 724 N N . ALA A 1 93 ? 5.750 10.879 -2.691 1.00 82.56 93 ALA A N 1
ATOM 725 C CA . ALA A 1 93 ? 5.992 10.243 -1.396 1.00 82.56 93 ALA A CA 1
ATOM 726 C C . ALA A 1 93 ? 5.276 10.964 -0.239 1.00 82.56 93 ALA A C 1
ATOM 728 O O . ALA A 1 93 ? 4.633 10.316 0.588 1.00 82.56 93 ALA A O 1
ATOM 729 N N . GLY A 1 94 ? 5.314 12.302 -0.210 1.00 81.50 94 GLY A N 1
ATOM 730 C CA . GLY A 1 94 ? 4.623 13.094 0.811 1.00 81.50 94 GLY A CA 1
ATOM 731 C C . GLY A 1 94 ? 3.102 12.913 0.794 1.00 81.50 94 GLY A C 1
ATOM 732 O O . GLY A 1 94 ? 2.486 12.788 1.853 1.00 81.50 94 GLY A O 1
ATOM 733 N N . LEU A 1 95 ? 2.494 12.832 -0.396 1.00 83.12 95 LEU A N 1
ATOM 734 C CA . LEU A 1 95 ? 1.061 12.553 -0.541 1.00 83.12 95 LEU A CA 1
ATOM 735 C C . LEU A 1 95 ? 0.689 11.186 0.045 1.00 83.12 95 LEU A C 1
ATOM 737 O O . LEU A 1 95 ? -0.284 11.085 0.790 1.00 83.12 95 LEU A O 1
ATOM 741 N N . ILE A 1 96 ? 1.479 10.148 -0.240 1.00 85.12 96 ILE A N 1
ATOM 742 C CA . ILE A 1 96 ? 1.234 8.802 0.291 1.00 85.12 96 ILE A CA 1
ATOM 743 C C . ILE A 1 96 ? 1.389 8.758 1.804 1.00 85.12 96 ILE A C 1
ATOM 745 O O . ILE A 1 96 ? 0.514 8.224 2.485 1.00 85.12 96 ILE A O 1
ATOM 749 N N . GLN A 1 97 ? 2.469 9.328 2.341 1.00 81.50 97 GLN A N 1
ATOM 750 C CA . GLN A 1 97 ? 2.671 9.357 3.786 1.00 81.50 97 GLN A CA 1
ATOM 751 C C . GLN A 1 97 ? 1.532 10.086 4.499 1.00 81.50 97 GLN A C 1
ATOM 753 O O . GLN A 1 97 ? 1.044 9.602 5.519 1.00 81.50 97 GLN A O 1
ATOM 758 N N . GLY A 1 98 ? 1.063 11.207 3.941 1.00 81.06 98 GLY A N 1
ATOM 759 C CA . GLY A 1 98 ? -0.098 11.925 4.460 1.00 81.06 98 GLY A CA 1
ATOM 760 C C . GLY A 1 98 ? -1.356 11.055 4.488 1.00 81.06 98 GLY A C 1
ATOM 761 O O . GLY A 1 98 ? -2.033 10.991 5.512 1.00 81.06 98 GLY A O 1
ATOM 762 N N . MET A 1 99 ? -1.633 10.329 3.403 1.00 81.06 99 MET A N 1
ATOM 763 C CA . MET A 1 99 ? -2.785 9.424 3.319 1.00 81.06 99 MET A CA 1
ATOM 764 C C . MET A 1 99 ? -2.689 8.252 4.302 1.00 81.06 99 MET A C 1
ATOM 766 O O . MET A 1 99 ? -3.675 7.930 4.963 1.00 81.06 99 MET A O 1
ATOM 770 N N . LEU A 1 100 ? -1.517 7.621 4.422 1.00 80.06 100 LEU A N 1
ATOM 771 C CA . LEU A 1 100 ? -1.315 6.497 5.339 1.00 80.06 100 LEU A CA 1
ATOM 772 C C . LEU A 1 100 ? -1.436 6.947 6.797 1.00 80.06 100 LEU A C 1
ATOM 774 O O . LEU A 1 100 ? -2.065 6.265 7.604 1.00 80.06 100 LEU A O 1
ATOM 778 N N . LYS A 1 101 ? -0.892 8.126 7.118 1.00 80.25 101 LYS A N 1
ATOM 779 C CA . LYS A 1 101 ? -1.033 8.740 8.437 1.00 80.25 101 LYS A CA 1
ATOM 780 C C . LYS A 1 101 ? -2.499 9.024 8.761 1.00 80.25 101 LYS A C 1
ATOM 782 O O . LYS A 1 101 ? -2.963 8.601 9.809 1.00 80.25 101 LYS A O 1
ATOM 787 N N . GLN A 1 102 ? -3.250 9.637 7.845 1.00 78.31 102 GLN A N 1
ATOM 788 C CA . GLN A 1 102 ? -4.684 9.884 8.039 1.00 78.31 102 GLN A CA 1
ATOM 789 C C . GLN A 1 102 ? -5.483 8.593 8.252 1.00 78.31 102 GLN A C 1
ATOM 791 O O . GLN A 1 102 ? -6.349 8.551 9.123 1.00 78.31 102 GLN A O 1
ATOM 796 N N . ALA A 1 103 ? -5.196 7.539 7.485 1.00 76.25 103 ALA A N 1
ATOM 797 C CA . ALA A 1 103 ? -5.849 6.245 7.661 1.00 76.25 103 ALA A CA 1
ATOM 798 C C . ALA A 1 103 ? -5.517 5.624 9.030 1.00 76.25 103 ALA A C 1
ATOM 800 O O . ALA A 1 103 ? -6.415 5.162 9.731 1.00 76.25 103 ALA A O 1
ATOM 801 N N . SER A 1 104 ? -4.245 5.669 9.441 1.00 76.06 104 SER A N 1
ATOM 802 C CA . SER A 1 104 ? -3.807 5.203 10.761 1.00 76.06 104 SER A CA 1
ATOM 803 C C . SER A 1 104 ? -4.460 5.999 11.892 1.00 76.06 104 SER A C 1
ATOM 805 O O . SER A 1 104 ? -4.942 5.406 12.854 1.00 76.06 104 SER A O 1
ATOM 807 N N . ASP A 1 105 ? -4.518 7.326 11.773 1.00 75.00 105 ASP A N 1
ATOM 808 C CA . ASP A 1 105 ? -5.125 8.208 12.770 1.00 75.00 105 ASP A CA 1
ATOM 809 C C . ASP A 1 105 ? -6.630 7.921 12.915 1.00 75.00 105 ASP A C 1
ATOM 811 O O . ASP A 1 105 ? -7.135 7.852 14.033 1.00 75.00 105 ASP A O 1
ATOM 815 N N . GLN A 1 106 ? -7.345 7.667 11.810 1.00 71.56 106 GLN A N 1
ATOM 816 C CA . GLN A 1 106 ? -8.761 7.275 11.848 1.00 71.56 106 GLN A CA 1
ATOM 817 C C . GLN A 1 106 ? -8.983 5.914 12.515 1.00 71.56 106 GLN A C 1
ATOM 819 O O . GLN A 1 106 ? -9.937 5.758 13.277 1.00 71.56 106 GLN A O 1
ATOM 824 N N . ILE A 1 107 ? -8.121 4.929 12.244 1.00 76.31 107 ILE A N 1
ATOM 825 C CA . ILE A 1 107 ? -8.200 3.612 12.890 1.00 76.31 107 ILE A CA 1
ATOM 826 C C . ILE A 1 107 ? -7.944 3.760 14.391 1.00 76.31 107 ILE A C 1
ATOM 828 O O . ILE A 1 107 ? -8.740 3.281 15.192 1.00 76.31 107 ILE A O 1
ATOM 832 N N . GLN A 1 108 ? -6.890 4.482 14.780 1.00 69.12 108 GLN A N 1
ATOM 833 C CA . GLN A 1 108 ? -6.570 4.712 16.189 1.00 69.12 108 GLN A CA 1
ATOM 834 C C . GLN A 1 108 ? -7.669 5.485 16.921 1.00 69.12 108 GLN A C 1
ATOM 836 O O . GLN A 1 108 ? -7.968 5.153 18.065 1.00 69.12 108 GLN A O 1
ATOM 841 N N . ALA A 1 109 ? -8.277 6.491 16.285 1.00 67.75 109 ALA A N 1
ATOM 842 C CA . ALA A 1 109 ? -9.403 7.225 16.855 1.00 67.75 109 ALA A CA 1
ATOM 843 C C . ALA A 1 109 ? -10.590 6.290 17.122 1.00 67.75 109 ALA A C 1
ATOM 845 O O . ALA A 1 109 ? -11.050 6.220 18.257 1.00 67.75 109 ALA A O 1
ATOM 846 N N . LYS A 1 110 ? -10.992 5.480 16.134 1.00 68.69 110 LYS A N 1
ATOM 847 C CA . LYS A 1 110 ? -12.072 4.495 16.301 1.00 68.69 110 LYS A CA 1
ATOM 848 C C . LYS A 1 110 ? -11.767 3.460 17.381 1.00 68.69 110 LYS A C 1
ATOM 850 O O . LYS A 1 110 ? -12.638 3.132 18.175 1.00 68.69 110 LYS A O 1
ATOM 855 N N . THR A 1 111 ? -10.538 2.948 17.444 1.00 69.69 111 THR A N 1
ATOM 856 C CA . THR A 1 111 ? -10.133 2.000 18.495 1.00 69.69 111 THR A CA 1
ATOM 857 C C . THR A 1 111 ? -10.169 2.644 19.880 1.00 69.69 111 THR A C 1
ATOM 859 O O . THR A 1 111 ? -10.584 2.000 20.839 1.00 69.69 111 THR A O 1
ATOM 862 N N . ARG A 1 112 ? -9.756 3.911 20.005 1.00 66.50 112 ARG A N 1
ATOM 863 C CA . ARG A 1 112 ? -9.828 4.650 21.273 1.00 66.50 112 ARG A CA 1
ATOM 864 C C . ARG A 1 112 ? -11.265 4.922 21.697 1.00 66.50 112 ARG A C 1
ATOM 866 O O . ARG A 1 112 ? -11.552 4.723 22.868 1.00 66.50 112 ARG A O 1
ATOM 873 N N . GLU A 1 113 ? -12.132 5.324 20.771 1.00 66.19 113 GLU A N 1
ATOM 874 C CA . GLU A 1 113 ? -13.568 5.525 21.019 1.00 66.19 113 GLU A CA 1
ATOM 875 C C . GLU A 1 113 ? -14.224 4.225 21.506 1.00 66.19 113 GLU A C 1
ATOM 877 O O . GLU A 1 113 ? -14.797 4.193 22.592 1.00 66.19 113 GLU A O 1
ATOM 882 N N . LEU A 1 114 ? -14.014 3.115 20.788 1.00 73.88 114 LEU A N 1
ATOM 883 C CA . LEU A 1 114 ? -14.492 1.791 21.205 1.00 73.88 114 LEU A CA 1
ATOM 884 C C . LEU A 1 114 ? -13.946 1.388 22.585 1.00 73.88 114 LEU A C 1
ATOM 886 O O . LEU A 1 114 ? -14.675 0.856 23.416 1.00 73.88 114 LEU A O 1
ATOM 890 N N . SER A 1 115 ? -12.668 1.665 22.862 1.00 76.69 115 SER A N 1
ATOM 891 C CA . SER A 1 115 ? -12.059 1.357 24.158 1.00 76.69 115 SER A CA 1
ATOM 892 C C . SER A 1 115 ? -12.595 2.229 25.298 1.00 76.69 115 SER A C 1
ATOM 894 O O . SER A 1 115 ? -12.682 1.734 26.422 1.00 76.69 115 SER A O 1
ATOM 896 N N . SER A 1 116 ? -12.906 3.507 25.061 1.00 79.31 116 SER A N 1
ATOM 897 C CA . SER A 1 116 ? -13.453 4.398 26.091 1.00 79.31 116 SER A CA 1
ATOM 898 C C . SER A 1 116 ? -14.909 4.085 26.403 1.00 79.31 116 SER A C 1
ATOM 900 O O . SER A 1 116 ? -15.294 4.109 27.575 1.00 79.31 116 SER A O 1
ATOM 902 N N . ASP A 1 117 ? -15.692 3.751 25.379 1.00 83.06 117 ASP A N 1
ATOM 903 C CA . ASP A 1 117 ? -17.090 3.356 25.533 1.00 83.06 117 ASP A CA 1
ATOM 904 C C . ASP A 1 117 ? -17.171 2.027 26.290 1.00 83.06 117 ASP A C 1
ATOM 906 O O . ASP A 1 117 ? -17.845 1.948 27.320 1.00 83.06 117 ASP A O 1
ATOM 910 N N . PHE A 1 118 ? -16.353 1.040 25.902 1.00 83.50 118 PHE A N 1
ATOM 911 C CA . PHE A 1 118 ? -16.231 -0.227 26.622 1.00 83.50 118 PHE A CA 1
ATOM 912 C C . PHE A 1 118 ? -15.774 -0.040 28.079 1.00 83.50 118 PHE A C 1
ATOM 914 O O . PHE A 1 118 ? -16.342 -0.639 28.990 1.00 83.50 118 PHE A O 1
ATOM 921 N N . ALA A 1 119 ? -14.772 0.810 28.342 1.00 85.62 119 ALA A N 1
ATOM 922 C CA . ALA A 1 119 ? -14.300 1.069 29.707 1.00 85.62 119 ALA A CA 1
ATOM 923 C C . ALA A 1 119 ? -15.372 1.743 30.581 1.00 85.62 119 ALA A C 1
ATOM 925 O O . ALA A 1 119 ? -15.505 1.429 31.767 1.00 85.62 119 ALA A O 1
ATOM 926 N N . SER A 1 120 ? -16.157 2.650 29.996 1.00 88.31 120 SER A N 1
ATOM 927 C CA . SER A 1 120 ? -17.270 3.315 30.680 1.00 88.31 120 SER A CA 1
ATOM 928 C C . SER A 1 120 ? -18.407 2.333 30.978 1.00 88.31 120 SER A C 1
ATOM 930 O O . SER A 1 120 ? -18.951 2.334 32.086 1.00 88.31 120 SER A O 1
ATOM 932 N N . ALA A 1 121 ? -18.718 1.451 30.024 1.00 88.88 121 ALA A N 1
ATOM 933 C CA . ALA A 1 121 ? -19.665 0.354 30.187 1.00 88.88 121 ALA A CA 1
ATOM 934 C C . ALA A 1 121 ? -19.218 -0.629 31.287 1.00 88.88 121 ALA A C 1
ATOM 936 O O . ALA A 1 121 ? -20.016 -0.966 32.165 1.00 88.88 121 ALA A O 1
ATOM 937 N N . ASP A 1 122 ? -17.940 -1.027 31.314 1.00 87.69 122 ASP A N 1
ATOM 938 C CA . ASP A 1 122 ? -17.380 -1.923 32.341 1.00 87.69 122 ASP A CA 1
ATOM 939 C C . ASP A 1 122 ? -17.470 -1.313 33.738 1.00 87.69 122 ASP A C 1
ATOM 941 O O . ASP A 1 122 ? -17.994 -1.948 34.657 1.00 87.69 122 ASP A O 1
ATOM 945 N N . ALA A 1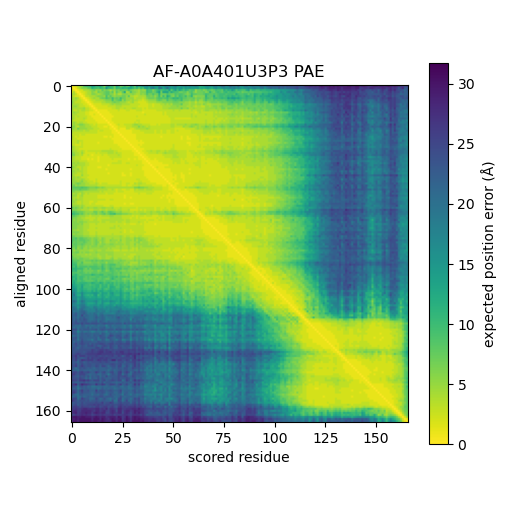 123 ? -17.064 -0.050 33.892 1.00 90.31 123 ALA A N 1
ATOM 946 C CA . ALA A 1 123 ? -17.180 0.658 35.161 1.00 90.31 123 ALA A CA 1
ATOM 947 C C . ALA A 1 123 ? -18.640 0.741 35.641 1.00 90.31 123 ALA A C 1
ATOM 949 O O . ALA A 1 123 ? -18.926 0.479 36.813 1.00 90.31 123 ALA A O 1
ATOM 950 N N . HIS A 1 124 ? -19.572 1.057 34.737 1.00 92.31 124 HIS A N 1
ATOM 951 C CA . HIS A 1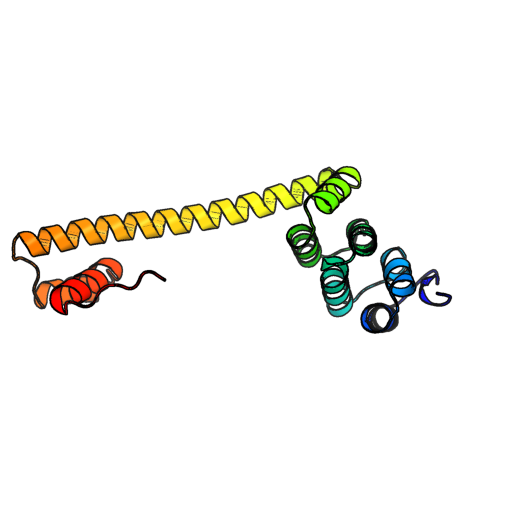 124 ? -20.995 1.158 35.052 1.00 92.31 124 HIS A CA 1
ATOM 952 C C . HIS A 1 124 ? -21.587 -0.180 35.512 1.00 92.31 124 HIS A C 1
ATOM 954 O O . HIS A 1 124 ? -22.211 -0.251 36.575 1.00 92.31 124 HIS A O 1
ATOM 960 N N . VAL A 1 125 ? -21.372 -1.252 34.744 1.00 91.56 125 VAL A N 1
ATOM 961 C CA . VAL A 1 125 ? -21.934 -2.573 35.052 1.00 91.56 125 VAL A CA 1
ATOM 962 C C . VAL A 1 125 ? -21.300 -3.162 36.312 1.00 91.56 125 VAL A C 1
ATOM 964 O O . VAL A 1 125 ? -22.008 -3.747 37.133 1.00 91.56 125 VAL A O 1
ATOM 967 N N . ARG A 1 126 ? -19.996 -2.961 36.544 1.00 90.69 126 ARG A N 1
ATOM 968 C CA . ARG A 1 126 ? -19.343 -3.401 37.788 1.00 90.69 126 ARG A CA 1
ATOM 969 C C . ARG A 1 126 ? -19.868 -2.668 39.013 1.00 90.69 126 ARG A C 1
ATOM 971 O O . ARG A 1 126 ? -20.093 -3.311 40.035 1.00 90.69 126 ARG A O 1
ATOM 978 N N . LEU A 1 127 ? -20.101 -1.359 38.922 1.00 92.19 127 LEU A N 1
ATOM 979 C CA . LEU A 1 127 ? -20.695 -0.585 40.014 1.00 92.19 127 LEU A CA 1
ATOM 980 C C . LEU A 1 127 ? -22.133 -1.048 40.309 1.00 92.19 127 LEU A C 1
ATOM 982 O O . LEU A 1 127 ? -22.527 -1.199 41.470 1.00 92.19 127 LEU A O 1
ATOM 986 N N . LEU A 1 128 ? -22.903 -1.357 39.262 1.00 91.50 128 LEU A N 1
ATOM 987 C CA . LEU A 1 128 ? -24.236 -1.946 39.394 1.00 91.50 128 LEU A CA 1
ATOM 988 C C . LEU A 1 128 ? -24.191 -3.343 40.041 1.00 91.50 128 LEU A C 1
ATOM 990 O O . LEU A 1 128 ? -25.037 -3.666 40.871 1.00 91.50 128 LEU A O 1
ATOM 994 N N . ASN A 1 129 ? -23.187 -4.158 39.714 1.00 90.56 129 ASN A N 1
ATOM 995 C CA . ASN A 1 129 ? -22.983 -5.467 40.333 1.00 90.56 129 ASN A CA 1
ATOM 996 C C . ASN A 1 129 ? -22.601 -5.356 41.819 1.00 90.56 129 ASN A C 1
ATOM 998 O O . ASN A 1 129 ? -23.169 -6.046 42.659 1.00 90.56 129 ASN A O 1
ATOM 1002 N N . GLN A 1 130 ? -21.686 -4.443 42.165 1.00 89.94 130 GLN A N 1
ATOM 1003 C CA . GLN A 1 130 ? -21.245 -4.213 43.550 1.00 89.94 130 GLN A CA 1
ATOM 1004 C C . GLN A 1 130 ? -22.376 -3.722 44.461 1.00 89.94 130 GLN A C 1
ATOM 1006 O O . GLN A 1 130 ? -22.409 -4.057 45.641 1.00 89.94 130 GLN A O 1
ATOM 1011 N N . SER A 1 131 ? -23.316 -2.952 43.914 1.00 90.56 131 SER A N 1
ATOM 1012 C CA . SER A 1 131 ? -24.519 -2.500 44.624 1.00 90.56 131 SER A CA 1
ATOM 1013 C C . SER A 1 131 ? -25.641 -3.550 44.667 1.00 90.56 131 SER A C 1
ATOM 1015 O O . SER A 1 131 ? -26.708 -3.275 45.212 1.00 90.56 131 SER A O 1
ATOM 1017 N N . GLY A 1 132 ? -25.421 -4.750 44.112 1.00 88.50 132 GLY A N 1
ATOM 1018 C CA . GLY A 1 132 ? -26.405 -5.837 44.060 1.00 88.50 132 GLY A CA 1
ATOM 1019 C C . GLY A 1 132 ? -27.543 -5.615 43.058 1.00 88.50 132 GLY A C 1
ATOM 1020 O O . GLY A 1 132 ? -28.531 -6.345 43.072 1.00 88.50 132 GLY A O 1
ATOM 1021 N N . GLY A 1 133 ? -27.432 -4.604 42.192 1.00 89.00 133 GLY A N 1
ATOM 1022 C CA . GLY A 1 133 ? -28.457 -4.243 41.213 1.00 89.00 133 GLY A CA 1
ATOM 1023 C C . GLY A 1 133 ? -28.392 -5.034 39.906 1.00 89.00 133 GLY A C 1
ATOM 1024 O O . GLY A 1 133 ? -29.302 -4.908 39.087 1.00 89.00 133 GLY A O 1
ATOM 1025 N N . LEU A 1 134 ? -27.341 -5.830 39.684 1.00 91.19 134 LEU A N 1
ATOM 1026 C CA . LEU A 1 134 ? -27.189 -6.634 38.472 1.00 91.19 134 LEU A CA 1
ATOM 1027 C C . LEU A 1 134 ? -28.047 -7.906 38.560 1.00 91.19 134 LEU A C 1
ATOM 1029 O O . LEU A 1 134 ? -27.795 -8.789 39.375 1.00 91.19 134 LEU A O 1
ATOM 1033 N N . ASN A 1 135 ? -29.077 -7.995 37.719 1.00 91.69 135 ASN A N 1
ATOM 1034 C CA . ASN A 1 135 ? -30.001 -9.128 37.651 1.00 91.69 135 ASN A CA 1
ATOM 1035 C C . ASN A 1 135 ? -30.498 -9.353 36.211 1.00 91.69 135 ASN A C 1
ATOM 1037 O O . ASN A 1 135 ? -30.225 -8.550 35.318 1.00 91.69 135 ASN A O 1
ATOM 1041 N N . GLU A 1 136 ? -31.256 -10.432 35.980 1.00 90.00 136 GLU A N 1
ATOM 1042 C CA . GLU A 1 136 ? -31.766 -10.779 34.641 1.00 90.00 136 GLU A CA 1
ATOM 1043 C C . GLU A 1 136 ? -32.620 -9.657 34.023 1.00 90.00 136 GLU A C 1
ATOM 1045 O O . GLU A 1 136 ? -32.579 -9.431 32.815 1.00 90.00 136 GLU A O 1
ATOM 1050 N N . HIS A 1 137 ? -33.363 -8.910 34.845 1.00 92.75 137 HIS A N 1
ATOM 1051 C CA . HIS A 1 137 ? -34.176 -7.796 34.363 1.00 92.75 137 HIS A CA 1
ATOM 1052 C C . HIS A 1 137 ? -33.308 -6.658 33.809 1.00 92.75 137 HIS A C 1
ATOM 1054 O O . HIS A 1 137 ? -33.561 -6.184 32.703 1.00 92.75 137 HIS A O 1
ATOM 1060 N N . ARG A 1 138 ? -32.243 -6.277 34.526 1.00 91.44 138 ARG A N 1
ATOM 1061 C CA . ARG A 1 138 ? -31.260 -5.285 34.062 1.00 91.44 138 ARG A CA 1
ATOM 1062 C C . ARG A 1 138 ? -30.497 -5.751 32.830 1.00 91.44 138 ARG A C 1
ATOM 1064 O O . ARG A 1 138 ? -30.304 -4.971 31.905 1.00 91.44 138 ARG A O 1
ATOM 1071 N N . LEU A 1 139 ? -30.115 -7.024 32.781 1.00 91.69 139 LEU A N 1
ATOM 1072 C CA . LEU A 1 139 ? -29.488 -7.601 31.595 1.00 91.69 139 LEU A CA 1
ATOM 1073 C C . LEU A 1 139 ? -30.412 -7.499 30.369 1.00 91.69 139 LEU A C 1
ATOM 1075 O O . LEU A 1 139 ? -29.973 -7.118 29.285 1.00 91.69 139 LEU A O 1
ATOM 1079 N N . ARG A 1 140 ? -31.706 -7.794 30.542 1.00 93.00 140 ARG A N 1
ATOM 1080 C CA . ARG A 1 140 ? -32.705 -7.675 29.474 1.00 93.00 140 ARG A CA 1
ATOM 1081 C C . ARG A 1 140 ? -32.903 -6.229 29.021 1.00 93.00 140 ARG A C 1
ATOM 1083 O O . ARG A 1 140 ? -33.110 -6.010 27.833 1.00 93.00 140 ARG A O 1
ATOM 1090 N N . GLU A 1 141 ? -32.826 -5.270 29.939 1.00 94.31 141 GLU A N 1
ATOM 1091 C CA . GLU A 1 141 ? -32.884 -3.835 29.638 1.00 94.31 141 GLU A CA 1
ATOM 1092 C C . GLU A 1 141 ? -31.684 -3.380 28.793 1.00 94.31 141 GLU A C 1
ATOM 1094 O O . GLU A 1 141 ? -31.865 -2.676 27.802 1.00 94.31 141 GLU A O 1
ATOM 1099 N N . PHE A 1 142 ? -30.465 -3.823 29.122 1.00 92.44 142 PHE A N 1
ATOM 1100 C CA . PHE A 1 142 ? -29.288 -3.537 28.292 1.00 92.44 142 PHE A CA 1
ATOM 1101 C C . PHE A 1 142 ? -29.425 -4.136 26.889 1.00 92.44 142 PHE A C 1
ATOM 1103 O O . PHE A 1 142 ? -29.187 -3.442 25.897 1.00 92.44 142 PHE A O 1
ATOM 1110 N N . ALA A 1 143 ? -29.896 -5.382 26.800 1.00 90.94 143 ALA A N 1
ATOM 1111 C CA . ALA A 1 143 ? -30.092 -6.061 25.526 1.00 90.94 143 ALA A CA 1
ATOM 1112 C C . ALA A 1 143 ? -31.175 -5.387 24.663 1.00 90.94 143 ALA A C 1
ATOM 1114 O O . ALA A 1 143 ? -30.973 -5.191 23.466 1.00 90.94 143 ALA A O 1
ATOM 1115 N N . SER A 1 144 ? -32.312 -4.997 25.252 1.00 93.00 144 SER A N 1
ATOM 1116 C CA . SER A 1 144 ? -33.400 -4.339 24.515 1.00 93.00 144 SER A CA 1
ATOM 1117 C C . SER A 1 144 ? -33.056 -2.910 24.093 1.00 93.00 144 SER A C 1
ATOM 1119 O O . SER A 1 144 ? -33.558 -2.445 23.072 1.00 93.00 144 SER A O 1
ATOM 1121 N N . ALA A 1 145 ? -32.176 -2.232 24.835 1.00 92.38 145 ALA A N 1
ATOM 1122 C CA . ALA A 1 145 ? -31.658 -0.910 24.496 1.00 92.38 145 ALA A CA 1
ATOM 1123 C C . ALA A 1 145 ? -30.510 -0.937 23.465 1.00 92.38 145 ALA A C 1
ATOM 1125 O O . ALA A 1 145 ? -30.027 0.126 23.081 1.00 92.38 145 ALA A O 1
ATOM 1126 N N . GLY A 1 146 ? -30.050 -2.117 23.025 1.00 86.19 146 GLY A N 1
ATOM 1127 C CA . GLY A 1 146 ? -28.930 -2.247 22.084 1.00 86.19 146 GLY A CA 1
ATOM 1128 C C . GLY A 1 146 ? -27.564 -1.890 22.685 1.00 86.19 146 GLY A C 1
ATOM 1129 O O . GLY A 1 146 ? -26.631 -1.574 21.950 1.00 86.19 146 GLY A O 1
ATOM 1130 N N . ARG A 1 147 ? -27.435 -1.925 24.016 1.00 89.19 147 ARG A N 1
ATOM 1131 C CA . ARG A 1 147 ? -26.197 -1.634 24.755 1.00 89.19 147 ARG A CA 1
ATOM 1132 C C . ARG A 1 147 ? -25.315 -2.879 24.801 1.00 89.19 147 ARG A C 1
ATOM 1134 O O . ARG A 1 147 ? -25.342 -3.644 25.767 1.00 89.19 147 ARG A O 1
ATOM 1141 N N . PHE A 1 148 ? -24.624 -3.144 23.694 1.00 86.44 148 PHE A N 1
ATOM 1142 C CA . PHE A 1 148 ? -23.886 -4.393 23.487 1.00 86.44 148 PHE A CA 1
ATOM 1143 C C . PHE A 1 148 ? -22.766 -4.604 24.509 1.00 86.44 148 PHE A C 1
ATOM 1145 O O . PHE A 1 148 ? -22.685 -5.697 25.072 1.00 86.44 148 PHE A O 1
ATOM 1152 N N . ASP A 1 149 ? -21.960 -3.577 24.790 1.00 87.69 149 ASP A N 1
ATOM 1153 C CA . ASP A 1 149 ? -20.843 -3.672 25.735 1.00 87.69 149 ASP A CA 1
ATOM 1154 C C . ASP A 1 149 ? -21.346 -3.998 27.144 1.00 87.69 149 ASP A C 1
ATOM 1156 O O . ASP A 1 149 ? -20.912 -4.971 27.761 1.00 87.69 149 ASP A O 1
ATOM 1160 N N . GLU A 1 150 ? -22.356 -3.273 27.629 1.00 90.31 150 GLU A N 1
ATOM 1161 C CA . GLU A 1 150 ? -22.959 -3.526 28.937 1.00 90.31 150 GLU A CA 1
ATOM 1162 C C . GLU A 1 150 ? -23.622 -4.900 29.023 1.00 90.31 150 GLU A C 1
ATOM 1164 O O . GLU A 1 150 ? -23.551 -5.554 30.062 1.00 90.31 150 GLU A O 1
ATOM 1169 N N . THR A 1 151 ? -24.239 -5.365 27.935 1.00 90.06 151 THR A N 1
ATOM 1170 C CA . THR A 1 151 ? -24.851 -6.699 27.865 1.00 90.06 151 THR A CA 1
ATOM 1171 C C . THR A 1 151 ? -23.787 -7.794 27.943 1.00 90.06 151 THR A C 1
ATOM 1173 O O . THR A 1 151 ? -23.939 -8.746 28.710 1.00 90.06 151 THR A O 1
ATOM 1176 N N . ALA A 1 152 ? -22.691 -7.658 27.191 1.00 87.25 152 ALA A N 1
ATOM 1177 C CA . ALA A 1 152 ? -21.585 -8.611 27.196 1.00 87.25 152 ALA A CA 1
ATOM 1178 C C . ALA A 1 152 ? -20.897 -8.673 28.569 1.00 87.25 152 ALA A C 1
ATOM 1180 O O . ALA A 1 152 ? -20.636 -9.760 29.087 1.00 87.25 152 ALA A O 1
ATOM 1181 N N . ILE A 1 153 ? -20.663 -7.517 29.195 1.00 89.81 153 I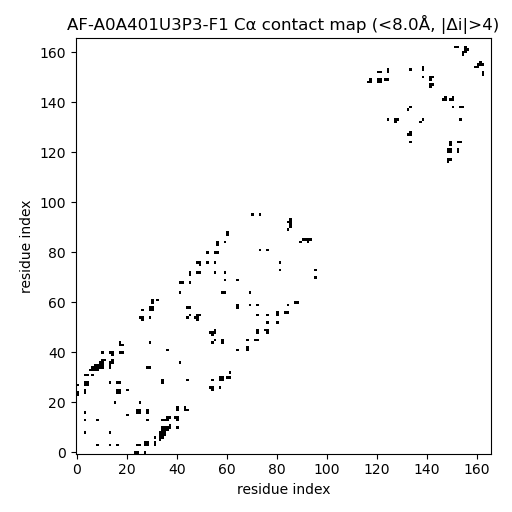LE A N 1
ATOM 1182 C CA . ILE A 1 153 ? -20.040 -7.415 30.522 1.00 89.81 153 ILE A CA 1
ATOM 1183 C C . ILE A 1 153 ? -20.971 -7.969 31.605 1.00 89.81 153 ILE A C 1
ATOM 1185 O O . ILE A 1 153 ? -20.527 -8.719 32.474 1.00 89.81 153 ILE A O 1
ATOM 1189 N N . ALA A 1 154 ? -22.272 -7.672 31.536 1.00 90.25 154 ALA A N 1
ATOM 1190 C CA . ALA A 1 154 ? -23.263 -8.226 32.454 1.00 90.25 154 ALA A CA 1
ATOM 1191 C C . ALA A 1 154 ? -23.326 -9.758 32.358 1.00 90.25 154 ALA A C 1
ATOM 1193 O O . ALA A 1 154 ? -23.274 -10.433 33.386 1.00 90.25 154 ALA A O 1
ATOM 1194 N N . LEU A 1 155 ? -23.362 -10.314 31.141 1.00 88.88 155 LEU A N 1
ATOM 1195 C CA . LEU A 1 155 ? -23.302 -11.762 30.917 1.00 88.88 155 LEU A CA 1
ATOM 1196 C C . LEU A 1 155 ? -22.007 -12.368 31.456 1.00 88.88 155 LEU A C 1
ATOM 1198 O O . LEU A 1 155 ? -22.054 -13.389 32.134 1.00 88.88 155 LEU A O 1
ATOM 1202 N N . SER A 1 156 ? -20.863 -11.731 31.208 1.00 88.44 156 SER A N 1
ATOM 1203 C CA . SER A 1 156 ? -19.569 -12.183 31.727 1.00 88.44 156 SER A CA 1
ATOM 1204 C C . SER A 1 156 ? -19.565 -12.288 33.252 1.00 88.44 156 SER A C 1
ATOM 1206 O O . SER A 1 156 ? -19.168 -13.321 33.796 1.00 88.44 156 SER A O 1
ATOM 1208 N N . LEU A 1 157 ? -20.073 -11.265 33.944 1.00 88.38 157 LEU A N 1
ATOM 1209 C CA . LEU A 1 157 ? -20.133 -11.236 35.406 1.00 88.38 157 LEU A CA 1
ATOM 1210 C C . LEU A 1 157 ? -21.142 -12.245 35.967 1.00 88.38 157 LEU A C 1
ATOM 1212 O O . LEU A 1 157 ? -20.854 -12.894 36.970 1.00 88.38 157 LEU A O 1
ATOM 1216 N N . MET A 1 158 ? -22.302 -12.405 35.322 1.00 88.44 158 MET A N 1
ATOM 1217 C CA . MET A 1 158 ? -23.354 -13.330 35.762 1.00 88.44 158 MET A CA 1
ATOM 1218 C C . MET A 1 158 ? -23.012 -14.800 35.486 1.00 88.44 158 MET A C 1
ATOM 1220 O O . MET A 1 158 ? -23.369 -15.671 36.276 1.00 88.44 158 MET A O 1
ATOM 1224 N N . CYS A 1 159 ? -22.324 -15.086 34.379 1.00 86.06 159 CYS A N 1
ATOM 1225 C CA . CYS A 1 159 ? -21.945 -16.441 33.972 1.00 86.06 159 CYS A CA 1
ATOM 1226 C C . CYS A 1 159 ? -20.530 -16.840 34.420 1.00 86.06 159 CYS A C 1
ATOM 1228 O O . CYS A 1 159 ? -20.129 -17.975 34.179 1.00 86.06 159 CYS A O 1
ATOM 1230 N N . ALA A 1 160 ? -19.776 -15.930 35.048 1.00 82.00 160 ALA A N 1
ATOM 1231 C CA . ALA A 1 160 ? -18.375 -16.118 35.436 1.00 82.00 160 ALA A CA 1
ATOM 1232 C C . ALA A 1 160 ? -17.458 -16.554 34.271 1.00 82.00 160 ALA A C 1
ATOM 1234 O O . ALA A 1 160 ? -16.486 -17.286 34.466 1.00 82.00 160 ALA A O 1
ATOM 1235 N N . VAL A 1 161 ? -17.757 -16.091 33.053 1.00 79.06 161 VAL A N 1
ATOM 1236 C CA . VAL A 1 161 ? -16.942 -16.343 31.855 1.00 79.06 161 VAL A CA 1
ATOM 1237 C C . VAL A 1 161 ? -16.177 -15.066 31.516 1.00 79.06 161 VAL A C 1
ATOM 1239 O O . VAL A 1 161 ? -16.810 -14.022 31.369 1.00 79.06 161 VAL A O 1
ATOM 1242 N N . PRO A 1 162 ? -14.842 -15.095 31.381 1.00 71.19 162 PRO A N 1
ATOM 1243 C CA . PRO A 1 162 ? -14.082 -13.908 31.016 1.00 71.19 162 PRO A CA 1
ATOM 1244 C C . PRO A 1 162 ? -14.406 -13.467 29.584 1.00 71.19 162 PRO A C 1
ATOM 1246 O O . PRO A 1 162 ? -14.468 -14.289 28.670 1.00 71.19 162 PRO A O 1
ATOM 1249 N N . LEU A 1 163 ? -14.561 -12.156 29.380 1.00 68.75 163 LEU A N 1
ATOM 1250 C CA . LEU A 1 163 ? -14.535 -11.576 28.040 1.00 68.75 163 LEU A CA 1
ATOM 1251 C C . LEU A 1 163 ? -13.105 -11.692 27.506 1.00 68.75 163 LEU A C 1
ATOM 1253 O O . LEU A 1 163 ? -12.198 -11.001 27.968 1.00 68.75 163 LEU A O 1
ATOM 1257 N N . GLY A 1 164 ? -12.893 -12.615 26.569 1.00 49.19 164 GLY A N 1
ATOM 1258 C CA . GLY A 1 164 ? -11.645 -12.692 25.822 1.00 49.19 164 GLY A CA 1
ATOM 1259 C C . GLY A 1 164 ? -11.522 -11.458 24.937 1.00 49.19 164 GLY A C 1
ATOM 1260 O O . GLY A 1 164 ? -12.288 -11.311 23.989 1.00 49.19 164 GLY A O 1
ATOM 1261 N N . ALA A 1 165 ? -10.585 -10.569 25.261 1.00 44.72 165 ALA A N 1
ATOM 1262 C CA . ALA A 1 165 ? -10.177 -9.504 24.356 1.00 44.72 165 ALA A CA 1
ATOM 1263 C C . ALA A 1 165 ? -9.481 -10.145 23.142 1.00 44.72 165 ALA A C 1
ATOM 1265 O O . ALA A 1 165 ? -8.491 -10.860 23.315 1.00 44.72 165 ALA A O 1
ATOM 1266 N N . VAL A 1 166 ? -10.040 -9.933 21.948 1.00 36.66 166 VAL A N 1
ATOM 1267 C CA . VAL A 1 166 ? -9.413 -10.252 20.653 1.00 36.66 166 VAL A CA 1
ATOM 1268 C C . VAL A 1 166 ? -8.686 -9.016 20.152 1.00 36.66 166 VAL A C 1
ATOM 1270 O O . VAL A 1 166 ? -9.293 -7.924 20.235 1.00 36.66 166 VAL A O 1
#

Organism: Chiloscyllium punctatum (NCBI:txid137246)